Protein AF-A0A6I2TU10-F1 (afdb_monomer)

Secondary structure (DSSP, 8-state):
--HHHHHHHHHIIIIITT-HHHHHT-B-GGG-EEETTEEEEEETTTTEEEEEEEETTTTEEEEEEEETTSPPPEEEEEE-GGGHHHHHHHHHHH-GGGHHHHHHHTTPPP----

pLDDT: mean 92.51, std 9.41, range [37.12, 98.44]

Organism: NCBI:txid165179

Radius of gyration: 13.18 Å; Cα contacts (8 Å, |Δi|>4): 199; chains: 1; bounding box: 31×35×38 Å

Sequence (114 aa):
MTDSEKIAKTIWNNSLQKSRKFFGWLPNLKSIKVIKNGTTFYLGKLKAWVSIEYQKSLNNYSVSIKPEDGGNEIVYHSVSLDNIVSVIDANVIYGTNSYNYVCEICGLLPKIAV

Mean predicted aligned error: 3.73 Å

Foldseek 3Di:
DDQQVVQACCLCVVEQVVDPVNVVQVWPPVQWDRDAQWIWTAGPLQCWIWTWHQDPVLRAIKIWTGHPVRDDIDIFPRHHSHLNSQLVVCCSVVNPVCQVVSCVVSVGDDDDDD

Structure (mmCIF, N/CA/C/O backbone):
data_AF-A0A6I2TU10-F1
#
_entry.id   AF-A0A6I2TU10-F1
#
loop_
_atom_site.group_PDB
_atom_site.id
_atom_site.type_symbol
_atom_site.label_atom_id
_atom_site.label_alt_id
_atom_site.label_comp_id
_atom_site.label_asym_id
_atom_site.label_entity_id
_atom_site.label_seq_id
_atom_site.pdbx_PDB_ins_code
_atom_site.Cartn_x
_atom_site.Cartn_y
_atom_site.Cartn_z
_atom_site.occupancy
_atom_site.B_iso_or_equiv
_atom_site.auth_seq_id
_atom_site.auth_comp_id
_atom_site.auth_asym_id
_atom_site.auth_atom_id
_atom_site.pdbx_PDB_model_num
ATOM 1 N N . MET A 1 1 ? -6.105 0.818 21.632 1.00 70.62 1 MET A N 1
ATOM 2 C CA . MET A 1 1 ? -5.804 0.806 20.188 1.00 70.62 1 MET A CA 1
ATOM 3 C C . MET A 1 1 ? -6.377 2.068 19.571 1.00 70.62 1 MET A C 1
ATOM 5 O O . MET A 1 1 ? -7.589 2.262 19.646 1.00 70.62 1 MET A O 1
ATOM 9 N N . THR A 1 2 ? -5.520 2.943 19.055 1.00 90.25 2 THR A N 1
ATOM 10 C CA . THR A 1 2 ? -5.913 4.184 18.373 1.00 90.25 2 THR A CA 1
ATOM 11 C C . THR A 1 2 ? -6.657 3.872 17.071 1.00 90.25 2 THR A C 1
ATOM 13 O O . THR A 1 2 ? -6.548 2.769 16.531 1.00 90.25 2 THR A O 1
ATOM 16 N N . ASP A 1 3 ? -7.414 4.833 16.539 1.00 92.31 3 ASP A N 1
ATOM 17 C CA . ASP A 1 3 ? -8.105 4.650 15.254 1.00 92.31 3 ASP A CA 1
ATOM 18 C C . ASP A 1 3 ? -7.123 4.364 14.109 1.00 92.31 3 ASP A C 1
ATOM 20 O O . ASP A 1 3 ? -7.387 3.504 13.270 1.00 92.31 3 ASP A O 1
ATOM 24 N N . SER A 1 4 ? -5.952 5.006 14.122 1.00 94.62 4 SER A N 1
ATOM 25 C CA . SER A 1 4 ? -4.868 4.747 13.169 1.00 94.62 4 SER A CA 1
ATOM 26 C C . SER A 1 4 ? -4.365 3.304 13.240 1.00 94.62 4 SER A C 1
ATOM 28 O O . SER A 1 4 ? -4.213 2.657 12.208 1.00 94.62 4 SER A O 1
ATOM 30 N N . GLU A 1 5 ? -4.160 2.764 14.444 1.00 95.19 5 GLU A N 1
ATOM 31 C CA . GLU A 1 5 ? -3.750 1.366 14.623 1.00 95.19 5 GLU A CA 1
ATOM 32 C C . GLU A 1 5 ? -4.823 0.393 14.123 1.00 95.19 5 GLU A C 1
ATOM 34 O O . GLU A 1 5 ? -4.491 -0.603 13.478 1.00 95.19 5 GLU A O 1
ATOM 39 N N . LYS A 1 6 ? -6.109 0.673 14.384 1.00 96.56 6 LYS A N 1
ATOM 40 C CA . LYS A 1 6 ? -7.220 -0.153 13.880 1.00 96.56 6 LYS A CA 1
ATOM 41 C C . LYS A 1 6 ? -7.236 -0.178 12.353 1.00 96.56 6 LYS A C 1
ATOM 43 O O . LYS A 1 6 ? -7.333 -1.254 11.771 1.00 96.56 6 LYS A O 1
ATOM 48 N N . ILE A 1 7 ? -7.100 0.982 11.710 1.00 96.94 7 ILE A N 1
ATOM 49 C CA . ILE A 1 7 ? -7.074 1.088 10.246 1.00 96.94 7 ILE A CA 1
ATOM 50 C C . ILE A 1 7 ? -5.853 0.366 9.670 1.00 96.94 7 ILE A C 1
ATOM 52 O O . ILE A 1 7 ? -6.000 -0.434 8.748 1.00 96.94 7 ILE A O 1
ATOM 56 N N . ALA A 1 8 ? -4.665 0.581 10.242 1.00 97.38 8 ALA A N 1
ATOM 57 C CA . ALA A 1 8 ? -3.456 -0.130 9.838 1.00 97.38 8 ALA A CA 1
ATOM 58 C C . ALA A 1 8 ? -3.654 -1.649 9.931 1.00 97.38 8 ALA A C 1
ATOM 60 O O . ALA A 1 8 ? -3.365 -2.370 8.978 1.00 97.38 8 ALA A O 1
ATOM 61 N N . LYS A 1 9 ? -4.214 -2.137 11.045 1.00 96.62 9 LYS A N 1
ATOM 62 C CA . LYS A 1 9 ? -4.525 -3.558 11.229 1.00 96.62 9 LYS A CA 1
ATOM 63 C C . LYS A 1 9 ? -5.508 -4.072 10.177 1.00 96.62 9 LYS A C 1
ATOM 65 O O . LYS A 1 9 ? -5.302 -5.169 9.672 1.00 96.62 9 LYS A O 1
ATOM 70 N N . THR A 1 10 ? -6.529 -3.298 9.812 1.00 96.75 10 THR A N 1
ATOM 71 C CA . THR A 1 10 ? -7.451 -3.651 8.721 1.00 96.75 10 THR A CA 1
ATOM 72 C C . THR A 1 10 ? -6.716 -3.784 7.388 1.00 96.75 10 THR A C 1
ATOM 74 O O . THR A 1 10 ? -6.867 -4.807 6.727 1.00 96.75 10 THR A O 1
ATOM 77 N N . ILE A 1 11 ? -5.877 -2.812 7.013 1.00 97.12 11 ILE A N 1
ATOM 78 C CA . ILE A 1 11 ? -5.090 -2.862 5.767 1.00 97.12 11 ILE A CA 1
ATOM 79 C C . ILE A 1 11 ? -4.203 -4.115 5.740 1.00 97.12 11 ILE A C 1
ATOM 81 O O . ILE A 1 11 ? -4.202 -4.864 4.761 1.00 97.12 11 ILE A O 1
ATOM 85 N N . TRP A 1 12 ? -3.480 -4.381 6.830 1.00 96.75 12 TRP A N 1
ATOM 86 C CA . TRP A 1 12 ? -2.586 -5.533 6.925 1.00 96.75 12 TRP A CA 1
ATOM 87 C C . TRP A 1 12 ? -3.341 -6.862 6.878 1.00 96.75 12 TRP A C 1
ATOM 89 O O . TRP A 1 12 ? -3.051 -7.693 6.019 1.00 96.75 12 TRP A O 1
ATOM 99 N N . ASN A 1 13 ? -4.324 -7.054 7.757 1.00 95.44 13 ASN A N 1
ATOM 100 C CA . ASN A 1 13 ? -5.013 -8.334 7.911 1.00 95.44 13 ASN A CA 1
ATOM 101 C C . ASN A 1 13 ? -5.925 -8.663 6.729 1.00 95.44 13 ASN A C 1
ATOM 103 O O . ASN A 1 13 ? -6.104 -9.836 6.402 1.00 95.44 13 ASN A O 1
ATOM 107 N N . ASN A 1 14 ? -6.532 -7.650 6.110 1.00 95.31 14 ASN A N 1
ATOM 108 C CA . ASN A 1 14 ? -7.559 -7.871 5.096 1.00 95.31 14 ASN A CA 1
ATOM 109 C C . ASN A 1 14 ? -7.042 -7.686 3.670 1.00 95.31 14 ASN A C 1
ATOM 111 O O . ASN A 1 14 ? -7.690 -8.195 2.764 1.00 95.31 14 ASN A O 1
ATOM 115 N N . SER A 1 15 ? -5.890 -7.036 3.473 1.00 94.62 15 SER A N 1
ATOM 116 C CA . SER A 1 15 ? -5.304 -6.815 2.147 1.00 94.62 15 SER A CA 1
ATOM 117 C C . SER A 1 15 ? -3.887 -7.397 2.043 1.00 94.62 15 SER A C 1
ATOM 119 O O . SER A 1 15 ? -3.687 -8.448 1.430 1.00 94.62 15 SER A O 1
ATOM 121 N N . LEU A 1 16 ? -2.894 -6.783 2.697 1.00 95.50 16 LEU A N 1
ATOM 122 C CA . LEU A 1 16 ? -1.476 -7.066 2.424 1.00 95.50 16 LEU A CA 1
ATOM 123 C C . LEU A 1 16 ? -1.029 -8.479 2.838 1.00 95.50 16 LEU A C 1
ATOM 125 O O . LEU A 1 16 ? -0.419 -9.179 2.034 1.00 95.50 16 LEU A O 1
ATOM 129 N N . GLN A 1 17 ? -1.347 -8.935 4.056 1.00 91.75 17 GLN A N 1
ATOM 130 C CA . GLN A 1 17 ? -0.878 -10.236 4.569 1.00 91.75 17 GLN A CA 1
ATOM 131 C C . GLN A 1 17 ? -1.536 -11.435 3.879 1.00 91.75 17 GLN A C 1
ATOM 133 O O . GLN A 1 17 ? -0.959 -12.521 3.852 1.00 91.75 17 GLN A O 1
ATOM 138 N N . LYS A 1 18 ? -2.734 -11.256 3.308 1.00 91.62 18 LYS A N 1
ATOM 139 C CA . LYS A 1 18 ? -3.441 -12.312 2.566 1.00 91.62 18 LYS A CA 1
ATOM 140 C C . LYS A 1 18 ? -2.867 -12.534 1.167 1.00 91.62 18 LYS A C 1
ATOM 142 O O . LYS A 1 18 ? -3.126 -13.569 0.556 1.00 91.62 18 LYS A O 1
ATOM 147 N N . SER A 1 19 ? -2.090 -11.584 0.651 1.00 91.25 19 SER A N 1
ATOM 148 C CA . SER A 1 19 ? -1.544 -11.646 -0.698 1.00 91.25 19 SER A CA 1
ATOM 149 C C . SER A 1 19 ? -0.147 -12.260 -0.720 1.00 91.25 19 SER A C 1
ATOM 151 O O . SER A 1 19 ? 0.799 -11.721 -0.150 1.00 91.25 19 SER A O 1
ATOM 153 N N . ARG A 1 20 ? 0.032 -13.341 -1.491 1.00 90.44 20 ARG A N 1
ATOM 154 C CA . ARG A 1 20 ? 1.372 -13.892 -1.777 1.00 90.44 20 ARG A CA 1
ATOM 155 C C . ARG A 1 20 ? 2.263 -12.896 -2.528 1.00 90.44 20 ARG A C 1
ATOM 157 O O . ARG A 1 20 ? 3.484 -12.963 -2.403 1.00 90.44 20 ARG A O 1
ATOM 164 N N . LYS A 1 21 ? 1.662 -11.963 -3.277 1.00 94.31 21 LYS A N 1
ATOM 165 C CA . LYS A 1 21 ? 2.389 -10.935 -4.032 1.00 94.31 21 LYS A CA 1
ATOM 166 C C . LYS A 1 21 ? 3.171 -10.012 -3.102 1.00 94.31 21 LYS A C 1
ATOM 168 O O . LYS A 1 21 ? 4.312 -9.695 -3.413 1.00 94.31 21 LYS A O 1
ATOM 173 N N . PHE A 1 22 ? 2.609 -9.690 -1.930 1.00 92.38 22 PHE A N 1
ATOM 174 C CA . PHE A 1 22 ? 3.241 -8.805 -0.950 1.00 92.38 22 PHE A CA 1
ATOM 1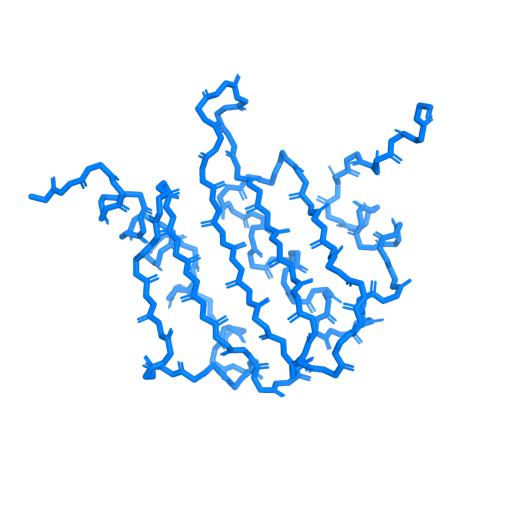75 C C . PHE A 1 22 ? 4.670 -9.235 -0.615 1.00 92.38 22 PHE A C 1
ATOM 177 O O . PHE A 1 22 ? 5.595 -8.436 -0.715 1.00 92.38 22 PHE A O 1
ATOM 184 N N . PHE A 1 23 ? 4.877 -10.517 -0.307 1.00 90.88 23 PHE A N 1
ATOM 185 C CA . PHE A 1 23 ? 6.208 -11.052 -0.015 1.00 90.88 23 PHE A CA 1
ATOM 186 C C . PHE A 1 23 ? 7.124 -11.069 -1.250 1.00 90.88 23 PHE A C 1
ATOM 188 O O . PHE A 1 23 ? 8.329 -10.853 -1.134 1.00 90.88 23 PHE A O 1
ATOM 195 N N . GLY A 1 24 ? 6.554 -11.253 -2.444 1.00 93.25 24 GLY A N 1
ATOM 196 C CA . GLY A 1 24 ? 7.268 -11.195 -3.721 1.00 93.25 24 GLY A CA 1
ATOM 197 C C . GLY A 1 24 ? 7.747 -9.796 -4.128 1.00 93.25 24 GLY A C 1
ATOM 198 O O . GLY A 1 24 ? 8.581 -9.687 -5.030 1.00 93.25 24 GLY A O 1
ATOM 199 N N . TRP A 1 25 ? 7.263 -8.734 -3.476 1.00 95.81 25 TRP A N 1
ATOM 200 C CA . TRP A 1 25 ? 7.717 -7.351 -3.683 1.00 95.81 25 TRP A CA 1
ATOM 201 C C . TRP A 1 25 ? 8.951 -6.980 -2.846 1.00 95.81 25 TRP A C 1
ATOM 203 O O . TRP A 1 25 ? 9.452 -5.859 -2.954 1.00 95.81 25 TRP A O 1
ATOM 213 N N . LEU A 1 26 ? 9.458 -7.926 -2.045 1.00 95.06 26 LEU A N 1
ATOM 214 C CA . LEU A 1 26 ? 10.588 -7.752 -1.127 1.00 95.06 26 LEU A CA 1
ATOM 215 C C . LEU A 1 26 ? 10.335 -6.630 -0.098 1.00 95.06 26 LEU A C 1
ATOM 217 O O . LEU A 1 26 ? 11.058 -5.630 -0.079 1.00 95.06 26 LEU A O 1
ATOM 221 N N . PRO A 1 27 ? 9.294 -6.757 0.748 1.00 95.38 27 PRO A N 1
ATOM 222 C CA . PRO A 1 27 ? 8.966 -5.745 1.738 1.00 95.38 27 PRO A CA 1
ATOM 223 C C . PRO A 1 27 ? 10.013 -5.727 2.851 1.00 95.38 27 PRO A C 1
ATOM 225 O O . PRO A 1 27 ? 10.363 -6.764 3.421 1.00 95.38 27 PRO A O 1
ATOM 228 N N . ASN A 1 28 ? 10.477 -4.538 3.228 1.00 96.31 28 ASN A N 1
ATOM 229 C CA . ASN A 1 28 ? 11.304 -4.391 4.417 1.00 96.31 28 ASN A CA 1
ATOM 230 C C . ASN A 1 28 ? 10.404 -4.429 5.660 1.00 96.31 28 ASN A C 1
ATOM 232 O O . ASN A 1 28 ? 9.865 -3.406 6.081 1.00 96.31 28 ASN A O 1
ATOM 236 N N . LEU A 1 29 ? 10.255 -5.601 6.278 1.00 93.62 29 LEU A N 1
ATOM 237 C CA . LEU A 1 29 ? 9.373 -5.780 7.439 1.00 93.62 29 LEU A CA 1
ATOM 238 C C . LEU A 1 29 ? 9.747 -4.885 8.634 1.00 93.62 29 LEU A C 1
ATOM 240 O O . LEU A 1 29 ? 8.872 -4.501 9.404 1.00 93.62 29 LEU A O 1
ATOM 244 N N . LYS A 1 30 ? 11.022 -4.489 8.765 1.00 96.50 30 LYS A N 1
ATOM 245 C CA . LYS A 1 30 ? 11.482 -3.565 9.819 1.00 96.50 30 LYS A CA 1
ATOM 246 C C . LYS A 1 30 ? 11.088 -2.107 9.555 1.00 96.50 30 LYS A C 1
ATOM 248 O O . LYS A 1 30 ? 11.175 -1.279 10.455 1.00 96.50 30 LYS A O 1
ATOM 253 N N . SER A 1 31 ? 10.684 -1.784 8.327 1.00 96.75 31 SER A N 1
ATOM 254 C CA . SER A 1 31 ? 10.246 -0.439 7.940 1.00 96.75 31 SER A CA 1
ATOM 255 C C . SER A 1 31 ? 8.758 -0.185 8.182 1.00 96.75 31 SER A C 1
ATOM 257 O O . SER A 1 31 ? 8.329 0.963 8.085 1.00 96.75 31 SER A O 1
ATOM 259 N N . ILE A 1 32 ? 7.982 -1.232 8.492 1.00 96.88 32 ILE A N 1
ATOM 260 C CA . ILE A 1 32 ? 6.535 -1.136 8.693 1.00 96.88 32 ILE A CA 1
ATOM 261 C C . ILE A 1 32 ? 6.246 -0.233 9.889 1.00 96.88 32 ILE A C 1
ATOM 263 O O . ILE A 1 32 ? 6.701 -0.486 11.006 1.00 96.88 32 ILE A O 1
ATOM 267 N N . LYS A 1 33 ? 5.457 0.814 9.655 1.00 97.50 33 LYS A N 1
ATOM 268 C CA . LYS A 1 33 ? 5.032 1.766 10.681 1.00 97.50 33 LYS A CA 1
ATOM 269 C C . LYS A 1 33 ? 3.545 2.066 10.549 1.00 97.50 33 LYS A C 1
ATOM 271 O O . LYS A 1 33 ? 2.986 2.092 9.448 1.00 97.50 33 LYS A O 1
ATOM 276 N N . VAL A 1 34 ? 2.904 2.305 11.689 1.00 97.88 34 VAL A N 1
ATOM 277 C CA . VAL A 1 34 ? 1.568 2.908 11.741 1.00 97.88 34 VAL A CA 1
ATOM 278 C C . VAL A 1 34 ? 1.727 4.408 11.501 1.00 97.88 34 VAL A C 1
ATOM 280 O O . VAL A 1 34 ? 2.591 5.043 12.104 1.00 97.88 34 VAL A O 1
ATOM 283 N N . ILE A 1 35 ? 0.898 4.964 10.624 1.00 97.19 35 ILE A N 1
ATOM 284 C CA . ILE A 1 35 ? 0.799 6.405 10.363 1.00 97.19 35 ILE A CA 1
ATOM 285 C C . ILE A 1 35 ? -0.637 6.864 10.610 1.00 97.19 35 ILE A C 1
ATOM 287 O O . ILE A 1 35 ? -1.518 6.059 10.921 1.00 97.19 35 ILE A O 1
ATOM 291 N N . LYS A 1 36 ? -0.892 8.169 10.493 1.00 96.25 36 LYS A N 1
ATOM 292 C CA . LYS A 1 36 ? -2.245 8.712 10.630 1.00 96.25 36 LYS A CA 1
ATOM 293 C C . LYS A 1 36 ? -3.185 8.012 9.644 1.00 96.25 36 LYS A C 1
ATOM 295 O O . LYS A 1 36 ? -2.938 8.019 8.449 1.00 96.25 36 LYS A O 1
ATOM 300 N N . ASN A 1 37 ? -4.262 7.415 10.159 1.00 95.31 37 ASN A N 1
ATOM 301 C CA . ASN A 1 37 ? -5.260 6.691 9.366 1.00 95.31 37 ASN A CA 1
ATOM 302 C C . ASN A 1 37 ? -4.683 5.578 8.466 1.00 95.31 37 ASN A C 1
ATOM 304 O O . ASN A 1 37 ? -5.272 5.293 7.427 1.00 95.31 37 ASN A O 1
ATOM 308 N N . GLY A 1 38 ? -3.551 4.951 8.802 1.00 97.12 38 GLY A N 1
ATOM 309 C CA . GLY A 1 38 ? -2.913 4.083 7.817 1.00 97.12 38 GLY A CA 1
ATOM 310 C C . GLY A 1 38 ? -1.610 3.416 8.222 1.00 97.12 38 GLY A C 1
ATOM 311 O O . GLY A 1 38 ? -1.246 3.337 9.396 1.00 97.12 38 GLY A O 1
ATOM 312 N N . THR A 1 39 ? -0.882 2.939 7.216 1.00 98.31 39 THR A N 1
ATOM 313 C CA . THR A 1 39 ? 0.437 2.319 7.378 1.00 98.31 39 THR A CA 1
ATOM 314 C C . THR A 1 39 ? 1.395 2.762 6.276 1.00 98.31 39 THR A C 1
ATOM 316 O O . THR A 1 39 ? 0.968 3.094 5.173 1.00 98.31 39 THR A O 1
ATOM 319 N N . THR A 1 40 ? 2.692 2.761 6.578 1.00 98.44 40 THR A N 1
ATOM 320 C CA . THR A 1 40 ? 3.759 2.973 5.597 1.00 98.44 40 THR A CA 1
ATOM 321 C C . THR A 1 40 ? 4.830 1.899 5.733 1.00 98.44 40 THR A C 1
ATOM 323 O O . THR A 1 40 ? 5.053 1.376 6.830 1.00 98.44 40 THR A O 1
ATOM 326 N N . PHE A 1 41 ? 5.462 1.543 4.621 1.00 98.00 41 PHE A N 1
ATOM 327 C CA . PHE A 1 41 ? 6.533 0.554 4.549 1.00 98.00 41 PHE A CA 1
ATOM 328 C C . PHE A 1 41 ? 7.331 0.716 3.253 1.00 98.00 41 PHE A C 1
ATOM 330 O O . P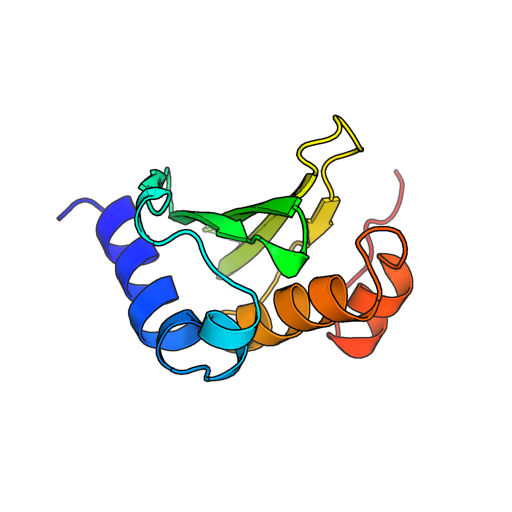HE A 1 41 ? 6.864 1.300 2.280 1.00 98.00 41 PHE A O 1
ATOM 337 N N . TYR A 1 42 ? 8.540 0.172 3.230 1.00 97.56 42 TYR A N 1
ATOM 338 C CA . TYR A 1 42 ? 9.426 0.195 2.073 1.00 97.56 42 TYR A CA 1
ATOM 339 C C . TYR A 1 42 ? 9.341 -1.112 1.276 1.00 97.56 42 TYR A C 1
ATOM 341 O O . TYR A 1 42 ? 9.359 -2.205 1.858 1.00 97.56 42 TYR A O 1
ATOM 349 N N . LEU A 1 43 ? 9.294 -1.003 -0.055 1.00 96.94 43 LEU A N 1
ATOM 350 C CA . LEU A 1 43 ? 9.312 -2.134 -0.985 1.00 96.94 43 LEU A CA 1
ATOM 351 C C . LEU A 1 43 ? 10.601 -2.155 -1.806 1.00 96.94 43 LEU A C 1
ATOM 353 O O . LEU A 1 43 ? 10.859 -1.251 -2.598 1.00 96.94 43 LEU A O 1
ATOM 357 N N . GLY A 1 44 ? 11.377 -3.233 -1.671 1.00 95.50 44 GLY A N 1
ATOM 358 C CA . GLY A 1 44 ? 12.676 -3.380 -2.327 1.00 95.50 44 GLY A CA 1
ATOM 359 C C . GLY A 1 44 ? 12.599 -3.500 -3.847 1.00 95.50 44 GLY A C 1
ATOM 360 O O . GLY A 1 44 ? 13.450 -2.941 -4.532 1.00 95.50 44 GLY A O 1
ATOM 361 N N . LYS A 1 45 ? 11.570 -4.164 -4.401 1.00 94.69 45 LYS A N 1
ATOM 362 C CA . LYS A 1 45 ? 11.405 -4.235 -5.867 1.00 94.69 45 LYS A CA 1
ATOM 363 C C . LYS A 1 45 ? 11.120 -2.878 -6.505 1.00 94.69 45 LYS A C 1
ATOM 365 O O . LYS A 1 45 ? 11.576 -2.635 -7.614 1.00 94.69 45 LYS A O 1
ATOM 370 N N . LEU A 1 46 ? 10.381 -2.018 -5.805 1.00 93.12 46 LEU A N 1
ATOM 371 C CA . LEU A 1 46 ? 10.071 -0.664 -6.263 1.00 93.12 46 LEU A CA 1
ATOM 372 C C . LEU A 1 46 ? 11.146 0.359 -5.897 1.00 93.12 46 LEU A C 1
ATOM 374 O O . LEU A 1 46 ? 11.148 1.442 -6.469 1.00 93.12 46 LEU A O 1
ATOM 378 N N . LYS A 1 47 ? 12.015 0.042 -4.927 1.00 95.00 47 LYS A N 1
ATOM 379 C CA . LYS A 1 47 ? 12.908 1.007 -4.270 1.00 95.00 47 LYS A CA 1
ATOM 380 C C . LYS A 1 47 ? 12.152 2.269 -3.838 1.00 95.00 47 LYS A C 1
ATOM 382 O O . LYS A 1 47 ? 12.541 3.395 -4.142 1.00 95.00 47 LYS A O 1
ATOM 387 N N . ALA A 1 48 ? 11.013 2.067 -3.181 1.00 96.38 48 ALA A N 1
ATOM 388 C CA . ALA A 1 48 ? 10.088 3.141 -2.847 1.00 96.38 48 ALA A CA 1
ATOM 389 C C . ALA A 1 48 ? 9.415 2.914 -1.494 1.00 96.38 48 ALA A C 1
ATOM 391 O O . ALA A 1 48 ? 9.178 1.779 -1.065 1.00 96.38 48 ALA A O 1
ATOM 392 N N . TRP A 1 49 ? 9.051 4.024 -0.858 1.00 97.50 49 TRP A N 1
ATOM 393 C CA . TRP A 1 49 ? 8.127 4.047 0.264 1.00 97.50 49 TRP A CA 1
ATOM 394 C C . TRP A 1 49 ? 6.695 3.985 -0.247 1.00 97.50 49 TRP A C 1
ATOM 396 O O . TRP A 1 49 ? 6.304 4.763 -1.114 1.00 97.50 49 TRP A O 1
ATOM 406 N N . VAL A 1 50 ? 5.914 3.072 0.316 1.00 98.00 50 VAL A N 1
ATOM 407 C CA . VAL A 1 50 ? 4.483 2.945 0.066 1.00 98.00 50 VAL A CA 1
ATOM 408 C C . VAL A 1 50 ? 3.740 3.364 1.320 1.00 98.00 50 VAL A C 1
ATOM 410 O O . VAL A 1 50 ? 3.980 2.818 2.396 1.00 98.00 50 VAL A O 1
ATOM 413 N N . SER A 1 51 ? 2.819 4.308 1.174 1.00 98.31 51 SER A N 1
ATOM 414 C CA . SER A 1 51 ? 1.920 4.757 2.234 1.00 98.31 51 SER A CA 1
ATOM 415 C C . SER A 1 51 ? 0.482 4.484 1.824 1.00 98.31 51 SER A C 1
ATOM 417 O O . SER A 1 51 ? 0.086 4.761 0.695 1.00 98.31 51 SER A O 1
ATOM 419 N N . ILE A 1 52 ? -0.301 3.919 2.737 1.00 98.31 52 ILE A N 1
ATOM 420 C CA . ILE A 1 52 ? -1.713 3.612 2.525 1.00 98.31 52 ILE A CA 1
ATOM 421 C C . ILE A 1 52 ? -2.495 4.306 3.625 1.00 98.31 52 ILE A C 1
ATOM 423 O O . ILE A 1 52 ? -2.330 3.971 4.800 1.00 98.31 52 ILE A O 1
ATOM 427 N N . GLU A 1 53 ? -3.356 5.242 3.245 1.00 98.00 53 GLU A N 1
ATOM 428 C CA . GLU A 1 53 ? -4.087 6.101 4.176 1.00 98.00 53 GLU A CA 1
ATOM 429 C C . GLU A 1 53 ? -5.582 6.073 3.887 1.00 98.00 53 GLU A C 1
ATOM 431 O O . GLU A 1 53 ? -6.023 6.308 2.765 1.00 98.00 53 GLU A O 1
ATOM 436 N N . TYR A 1 54 ? -6.383 5.826 4.915 1.00 97.62 54 TYR A N 1
ATOM 437 C CA . TYR A 1 54 ? -7.832 5.851 4.820 1.00 97.62 54 TYR A CA 1
ATOM 438 C C . TYR A 1 54 ? -8.373 7.287 4.788 1.00 97.62 54 TYR A C 1
ATOM 440 O O . TYR A 1 54 ? -8.098 8.108 5.669 1.00 97.62 54 TYR A O 1
ATOM 448 N N . GLN A 1 55 ? -9.193 7.565 3.780 1.00 94.75 55 GLN A N 1
ATOM 449 C CA . GLN A 1 55 ? -9.849 8.838 3.514 1.00 94.75 55 GLN A CA 1
ATOM 450 C C . GLN A 1 55 ? -11.311 8.759 3.965 1.00 94.75 55 GLN A C 1
ATOM 452 O O . GLN A 1 55 ? -12.178 8.270 3.240 1.00 94.75 55 GLN A O 1
ATOM 457 N N . LYS A 1 56 ? -11.597 9.262 5.175 1.00 90.19 56 LYS A N 1
ATOM 458 C CA . LYS A 1 56 ? -12.936 9.186 5.795 1.00 90.19 56 LYS A CA 1
ATOM 459 C C . LYS A 1 56 ? -14.050 9.778 4.919 1.00 90.19 56 LYS A C 1
ATOM 461 O O . LYS A 1 56 ? -15.138 9.222 4.894 1.00 90.19 56 LYS A O 1
ATOM 466 N N . SER A 1 57 ? -13.781 10.872 4.205 1.00 90.44 57 SER A N 1
ATOM 467 C CA . SER A 1 57 ? -14.756 11.552 3.335 1.00 90.44 57 SER A CA 1
ATOM 468 C C . SER A 1 57 ? -15.168 10.732 2.112 1.00 90.44 57 SER A C 1
ATOM 470 O O . SER A 1 57 ? -16.278 10.899 1.620 1.00 90.44 57 SER A O 1
ATOM 472 N N . LEU A 1 58 ? -14.288 9.851 1.629 1.00 89.12 58 LEU A N 1
ATOM 473 C CA . LEU A 1 58 ? -14.505 9.029 0.435 1.00 89.12 58 LEU A CA 1
ATOM 474 C C . LEU A 1 58 ? -14.798 7.563 0.770 1.00 89.12 58 LEU A C 1
ATOM 476 O O . LEU A 1 58 ? -15.026 6.773 -0.143 1.00 89.12 58 LEU A O 1
ATOM 480 N N . ASN A 1 59 ? -14.740 7.194 2.057 1.00 93.44 59 ASN A N 1
ATOM 481 C CA . ASN A 1 59 ? -14.829 5.812 2.535 1.00 93.44 59 ASN A CA 1
ATOM 482 C C . ASN A 1 59 ? -13.902 4.849 1.756 1.00 93.44 59 ASN A C 1
ATOM 484 O O . ASN A 1 59 ? -14.260 3.711 1.469 1.00 93.44 59 ASN A O 1
ATOM 488 N N . ASN A 1 60 ? -12.714 5.327 1.378 1.00 95.75 60 ASN A N 1
ATOM 489 C CA . ASN A 1 60 ? -11.738 4.620 0.544 1.00 95.75 60 ASN A CA 1
ATOM 490 C C . ASN A 1 60 ? -10.308 4.945 0.994 1.00 95.75 60 ASN A C 1
ATOM 492 O O . ASN A 1 60 ? -10.105 5.722 1.926 1.00 95.75 60 ASN A O 1
ATOM 496 N N . TYR A 1 61 ? -9.308 4.355 0.343 1.00 97.56 61 TYR A N 1
ATOM 497 C CA . TYR A 1 61 ? -7.894 4.559 0.641 1.00 97.56 61 TYR A CA 1
ATOM 498 C C . TYR A 1 61 ? -7.211 5.411 -0.432 1.00 97.56 61 TYR A C 1
ATOM 500 O O . TYR A 1 61 ? -7.575 5.389 -1.608 1.00 97.56 61 TYR A O 1
ATOM 508 N N . SER A 1 62 ? -6.189 6.144 -0.013 1.00 97.19 62 SER A N 1
ATOM 509 C CA . SER A 1 62 ? -5.151 6.660 -0.897 1.00 97.19 62 SER A CA 1
ATOM 510 C C . SER A 1 62 ? -3.936 5.744 -0.799 1.00 97.19 62 SER A C 1
ATOM 512 O O . SER A 1 62 ? -3.561 5.341 0.304 1.00 97.19 62 SER A O 1
ATOM 514 N N . VAL A 1 63 ? -3.323 5.430 -1.938 1.00 97.94 63 VAL A N 1
ATOM 515 C CA . VAL A 1 63 ? -2.045 4.716 -2.013 1.00 97.94 63 VAL A CA 1
ATOM 516 C C . VAL A 1 63 ? -1.018 5.663 -2.612 1.00 97.94 63 VAL A C 1
ATOM 518 O O . VAL A 1 63 ? -1.127 6.034 -3.780 1.00 97.94 63 VAL A O 1
ATOM 521 N N . SER A 1 64 ? -0.031 6.047 -1.812 1.00 97.38 64 SER A N 1
ATOM 522 C CA . SER A 1 64 ? 1.076 6.899 -2.232 1.00 97.38 64 SER A CA 1
ATOM 523 C C . SER A 1 64 ? 2.347 6.076 -2.392 1.00 97.38 64 SER A C 1
ATOM 525 O O . SER A 1 64 ? 2.659 5.243 -1.540 1.00 97.38 64 SER A O 1
ATOM 527 N N . ILE A 1 65 ? 3.085 6.311 -3.473 1.00 97.06 65 ILE A N 1
ATOM 528 C CA . ILE A 1 65 ? 4.362 5.665 -3.769 1.00 97.06 65 ILE A CA 1
ATOM 529 C C . ILE A 1 65 ? 5.400 6.760 -3.977 1.00 97.06 65 ILE A C 1
ATOM 531 O O . ILE A 1 65 ? 5.316 7.534 -4.930 1.00 97.06 65 ILE A O 1
ATOM 535 N N . LYS A 1 66 ? 6.383 6.806 -3.081 1.00 95.75 66 LYS A N 1
ATOM 536 C CA . LYS A 1 66 ? 7.479 7.770 -3.096 1.00 95.75 66 LYS A CA 1
ATOM 537 C C . LYS A 1 66 ? 8.804 7.053 -3.377 1.00 95.75 66 LYS A C 1
ATOM 539 O O . LYS A 1 66 ? 9.298 6.353 -2.484 1.00 95.75 66 LYS A O 1
ATOM 544 N N . PRO A 1 67 ? 9.369 7.198 -4.586 1.00 93.69 67 PRO A N 1
ATOM 545 C CA . PRO A 1 67 ? 10.677 6.645 -4.928 1.00 93.69 67 PRO A CA 1
ATOM 546 C C . PRO A 1 67 ? 11.787 7.133 -3.986 1.00 93.69 67 PRO A C 1
ATOM 548 O O . PRO A 1 67 ? 11.760 8.266 -3.502 1.00 93.69 67 PRO A O 1
ATOM 551 N N . GLU A 1 68 ? 12.763 6.272 -3.703 1.00 91.50 68 GLU A N 1
ATOM 552 C CA . GLU A 1 68 ? 13.920 6.609 -2.862 1.00 91.50 68 GLU A CA 1
ATOM 553 C C . GLU A 1 68 ? 14.911 7.551 -3.559 1.00 91.50 68 GLU A C 1
ATOM 555 O O . GLU A 1 68 ? 15.558 8.361 -2.902 1.00 91.50 68 GLU A O 1
ATOM 560 N N . ASP A 1 69 ? 14.992 7.486 -4.887 1.00 87.62 69 ASP A N 1
ATOM 561 C CA . ASP A 1 69 ? 15.898 8.280 -5.727 1.00 87.62 69 ASP A CA 1
ATOM 562 C C . ASP A 1 69 ? 15.493 9.760 -5.870 1.00 87.62 69 ASP A C 1
ATOM 564 O O . ASP A 1 69 ? 16.111 10.506 -6.628 1.00 87.62 69 ASP A O 1
ATOM 568 N N . GLY A 1 70 ? 14.473 10.203 -5.130 1.00 77.62 70 GLY A N 1
ATOM 569 C CA . GLY A 1 70 ? 13.972 11.574 -5.180 1.00 77.62 70 GLY A CA 1
ATOM 570 C C . GLY A 1 70 ? 13.007 11.842 -6.334 1.00 77.62 70 GLY A C 1
ATOM 571 O O . GLY A 1 70 ? 12.656 13.000 -6.557 1.00 77.62 70 GLY A O 1
ATOM 572 N N . GLY A 1 71 ? 12.555 10.803 -7.046 1.00 81.62 71 GLY A N 1
ATOM 573 C CA . GLY A 1 71 ? 11.476 10.916 -8.022 1.00 81.62 71 GLY A CA 1
ATOM 574 C C . GLY A 1 71 ? 10.167 11.457 -7.427 1.00 81.62 71 GLY A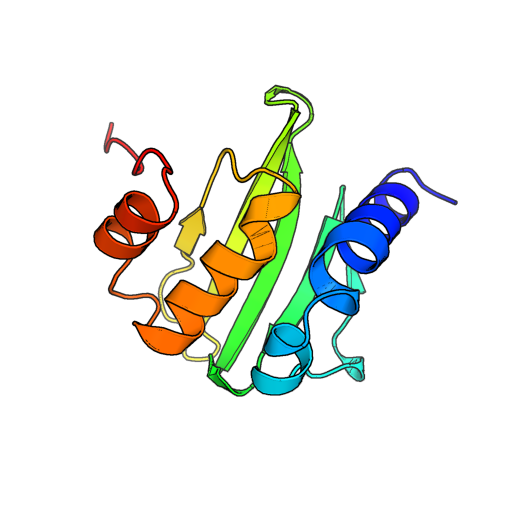 C 1
ATOM 575 O O . GLY A 1 71 ? 9.951 11.473 -6.211 1.00 81.62 71 GLY A O 1
ATOM 576 N N . ASN A 1 72 ? 9.265 11.892 -8.309 1.00 86.50 72 ASN A N 1
ATOM 577 C CA . ASN A 1 72 ? 7.970 12.435 -7.903 1.00 86.50 72 ASN A CA 1
ATOM 578 C C . ASN A 1 72 ? 7.127 11.382 -7.175 1.00 86.50 72 ASN A C 1
ATOM 580 O O . ASN A 1 72 ? 7.005 10.239 -7.621 1.00 86.50 72 ASN A O 1
ATOM 584 N N . GLU A 1 73 ? 6.505 11.793 -6.070 1.00 92.56 73 GLU A N 1
ATOM 585 C CA . GLU A 1 73 ? 5.514 10.973 -5.383 1.00 92.56 73 GLU A CA 1
ATOM 586 C C . GLU A 1 73 ? 4.259 10.834 -6.245 1.00 92.56 73 GLU A C 1
ATOM 588 O O . GLU A 1 73 ? 3.702 11.814 -6.747 1.00 92.56 73 GLU A O 1
ATOM 593 N N . ILE A 1 74 ? 3.793 9.598 -6.381 1.00 93.88 74 ILE A N 1
ATOM 594 C CA . ILE A 1 74 ? 2.563 9.272 -7.092 1.00 93.88 74 ILE A CA 1
ATOM 595 C C . ILE A 1 74 ? 1.504 8.901 -6.079 1.00 93.88 74 ILE A C 1
ATOM 597 O O . ILE A 1 74 ? 1.764 8.122 -5.168 1.00 93.88 74 ILE A O 1
ATOM 601 N N . VAL A 1 75 ? 0.299 9.434 -6.264 1.00 95.56 75 VAL A N 1
ATOM 602 C CA . VAL A 1 75 ? -0.824 9.183 -5.365 1.00 95.56 75 VAL A CA 1
ATOM 603 C C . VAL A 1 75 ? -2.025 8.698 -6.162 1.00 95.56 75 VAL A C 1
ATOM 605 O O . VAL A 1 75 ? -2.541 9.405 -7.031 1.00 95.56 75 VAL A O 1
ATOM 608 N N . TYR A 1 76 ? -2.478 7.495 -5.830 1.00 95.56 76 TYR A N 1
ATOM 609 C CA . TYR A 1 76 ? -3.726 6.908 -6.297 1.00 95.56 76 TYR A CA 1
ATOM 610 C C . TYR A 1 76 ? -4.805 7.179 -5.251 1.00 95.56 76 TYR A C 1
ATOM 612 O O . TYR A 1 76 ? -4.631 6.842 -4.080 1.00 95.56 76 TYR A O 1
ATOM 620 N N . HIS A 1 77 ? -5.910 7.796 -5.659 1.00 94.38 77 HIS A N 1
ATOM 621 C CA . HIS A 1 77 ? -7.038 8.108 -4.781 1.00 94.38 77 HIS A CA 1
ATOM 622 C C . HIS A 1 77 ? -8.192 7.128 -4.998 1.00 94.38 77 HIS A C 1
ATOM 624 O O . HIS A 1 77 ? -8.252 6.446 -6.018 1.00 94.38 77 HIS A O 1
ATOM 630 N N . SER A 1 78 ? -9.124 7.091 -4.042 1.00 94.25 78 SER A N 1
ATOM 631 C CA . SER A 1 78 ? -10.347 6.279 -4.119 1.00 94.25 78 SER A CA 1
ATOM 632 C C . SER A 1 78 ? -10.087 4.785 -4.357 1.00 94.25 78 SER A C 1
ATOM 634 O O . SER A 1 78 ? -10.864 4.104 -5.021 1.00 94.25 78 SER A O 1
ATOM 636 N N . VAL A 1 79 ? -8.993 4.263 -3.802 1.00 96.75 79 VAL A N 1
ATOM 637 C CA . VAL A 1 79 ? -8.620 2.851 -3.900 1.00 96.75 79 VAL A CA 1
ATOM 638 C C . VAL A 1 79 ? -9.407 2.062 -2.855 1.00 96.75 79 VAL A C 1
ATOM 640 O O . VAL A 1 79 ? -9.322 2.355 -1.662 1.00 96.75 79 VAL A O 1
ATOM 643 N N . SER A 1 80 ? -10.170 1.055 -3.276 1.00 96.19 80 SER A N 1
ATOM 644 C CA . SER A 1 80 ? -10.860 0.159 -2.342 1.00 96.19 80 SER A CA 1
ATOM 645 C C . SER A 1 80 ? -9.869 -0.768 -1.628 1.00 96.19 80 SER A C 1
ATOM 647 O O . SER A 1 80 ? -8.779 -1.044 -2.131 1.00 96.19 80 SER A O 1
ATOM 649 N N . LEU A 1 81 ? -10.248 -1.287 -0.455 1.00 96.25 81 LEU A N 1
ATOM 650 C CA . LEU A 1 81 ? -9.402 -2.190 0.344 1.00 96.25 81 LEU A CA 1
ATOM 651 C C . LEU A 1 81 ? -8.904 -3.405 -0.463 1.00 96.25 81 LEU A C 1
ATOM 653 O O . LEU A 1 81 ? -7.734 -3.786 -0.359 1.00 96.25 81 LEU A O 1
ATOM 657 N N . ASP A 1 82 ? -9.788 -3.972 -1.284 1.00 94.81 82 ASP A N 1
ATOM 658 C CA . ASP A 1 82 ? -9.518 -5.146 -2.118 1.00 94.81 82 ASP A CA 1
ATOM 659 C C . ASP A 1 82 ? -8.583 -4.831 -3.296 1.00 94.81 82 ASP A C 1
ATOM 661 O O . ASP A 1 82 ? -7.897 -5.718 -3.800 1.00 94.81 82 ASP A O 1
ATOM 665 N N . ASN A 1 83 ? -8.503 -3.563 -3.709 1.00 95.88 83 ASN A N 1
ATOM 666 C CA . ASN A 1 83 ? -7.714 -3.141 -4.864 1.0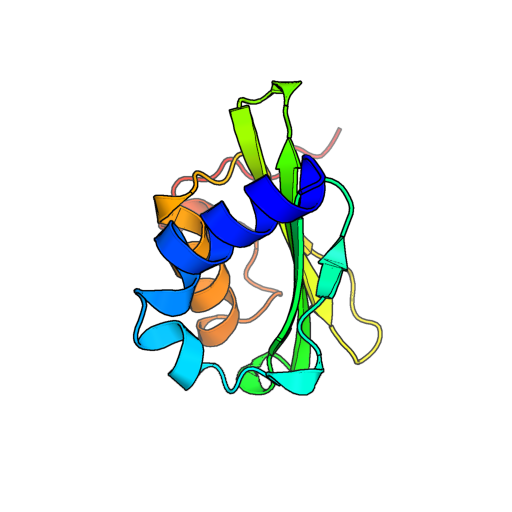0 95.88 83 ASN A CA 1
ATOM 667 C C . ASN A 1 83 ? -6.309 -2.629 -4.500 1.00 95.88 83 ASN A C 1
ATOM 669 O O . ASN A 1 83 ? -5.467 -2.469 -5.381 1.00 95.88 83 ASN A O 1
ATOM 673 N N . ILE A 1 84 ? -6.013 -2.417 -3.210 1.00 97.50 84 ILE A N 1
ATOM 674 C CA . ILE A 1 84 ? -4.692 -1.963 -2.727 1.00 97.50 84 ILE A CA 1
ATOM 675 C C . ILE A 1 84 ? -3.564 -2.833 -3.289 1.00 97.50 84 ILE A C 1
ATOM 677 O O . ILE A 1 84 ? -2.567 -2.320 -3.798 1.00 97.50 84 ILE A O 1
ATOM 681 N N . VAL A 1 85 ? -3.719 -4.157 -3.204 1.00 97.25 85 VAL A N 1
ATOM 682 C CA . VAL A 1 85 ? -2.701 -5.103 -3.674 1.00 97.25 85 VAL A CA 1
ATOM 683 C C . VAL A 1 85 ? -2.498 -4.982 -5.180 1.00 97.25 85 VAL A C 1
ATOM 685 O O . VAL A 1 85 ? -1.354 -4.997 -5.622 1.00 97.25 85 VAL A O 1
ATOM 688 N N . SER A 1 86 ? -3.572 -4.842 -5.957 1.00 96.81 86 SER A N 1
ATOM 689 C CA . SER A 1 86 ? -3.509 -4.715 -7.417 1.00 96.81 86 SER A CA 1
ATOM 690 C C . SER A 1 86 ? -2.790 -3.440 -7.849 1.00 96.81 86 SER A C 1
ATOM 692 O O . SER A 1 86 ? -1.919 -3.505 -8.711 1.00 96.81 86 SER A O 1
ATOM 694 N N . VAL A 1 87 ? -3.080 -2.306 -7.203 1.00 97.38 87 VAL A N 1
ATOM 695 C CA . VAL A 1 87 ? -2.421 -1.022 -7.492 1.00 97.38 87 VAL A CA 1
ATOM 696 C C . VAL A 1 87 ? -0.923 -1.104 -7.214 1.00 97.38 87 VAL A C 1
ATOM 698 O O . VAL A 1 87 ? -0.112 -0.702 -8.050 1.00 97.38 87 VAL A O 1
ATOM 701 N N . ILE A 1 88 ? -0.530 -1.649 -6.060 1.00 97.38 88 ILE A N 1
ATOM 702 C CA . ILE A 1 88 ? 0.890 -1.795 -5.715 1.00 97.38 88 ILE A CA 1
ATOM 703 C C . ILE A 1 88 ? 1.579 -2.762 -6.685 1.00 97.38 88 ILE A C 1
ATOM 705 O O . ILE A 1 88 ? 2.648 -2.440 -7.200 1.00 97.38 88 ILE A O 1
ATOM 709 N N . ASP A 1 89 ? 0.964 -3.909 -6.983 1.00 97.44 89 ASP A N 1
ATOM 710 C CA . ASP A 1 89 ? 1.516 -4.906 -7.909 1.00 97.44 89 ASP A CA 1
ATOM 711 C C . ASP A 1 89 ? 1.722 -4.336 -9.313 1.00 97.44 89 ASP A C 1
ATOM 713 O O . ASP A 1 89 ? 2.770 -4.534 -9.919 1.00 97.44 89 ASP A O 1
ATOM 717 N N . ALA A 1 90 ? 0.751 -3.570 -9.810 1.00 96.69 90 ALA A N 1
ATOM 718 C CA . ALA A 1 90 ? 0.847 -2.910 -11.100 1.00 96.69 90 ALA A CA 1
ATOM 719 C C . ALA A 1 90 ? 2.033 -1.936 -11.143 1.00 96.69 90 ALA A C 1
ATOM 721 O O . ALA A 1 90 ? 2.782 -1.934 -12.115 1.00 96.69 90 ALA A O 1
ATOM 722 N N . ASN A 1 91 ? 2.277 -1.171 -10.074 1.00 96.00 91 ASN A N 1
ATOM 723 C CA . ASN A 1 91 ? 3.466 -0.319 -10.002 1.00 96.00 91 ASN A CA 1
ATOM 724 C C . ASN A 1 91 ? 4.757 -1.149 -9.931 1.00 96.00 91 ASN A C 1
ATOM 726 O O . ASN A 1 91 ? 5.749 -0.766 -10.545 1.00 96.00 91 ASN A O 1
ATOM 730 N N . VAL A 1 92 ? 4.765 -2.289 -9.230 1.00 95.12 92 VAL A N 1
ATOM 731 C CA . VAL A 1 92 ? 5.925 -3.200 -9.195 1.00 95.12 92 VAL A CA 1
ATOM 732 C C . VAL A 1 92 ? 6.248 -3.755 -10.590 1.00 95.12 92 VAL A C 1
ATOM 734 O O . VAL A 1 92 ? 7.422 -3.939 -10.905 1.00 95.12 92 VAL A O 1
ATOM 737 N N . ILE A 1 93 ? 5.234 -4.031 -11.416 1.00 95.19 93 ILE A N 1
ATOM 738 C CA . ILE A 1 93 ? 5.388 -4.628 -12.753 1.00 95.19 93 ILE A CA 1
ATOM 739 C C . ILE A 1 93 ? 5.717 -3.572 -13.816 1.00 95.19 93 ILE A C 1
ATOM 741 O O . ILE A 1 93 ? 6.632 -3.768 -14.612 1.00 95.19 93 ILE A O 1
ATOM 745 N N . TYR A 1 94 ? 4.968 -2.469 -13.845 1.00 93.44 94 TYR A N 1
ATOM 746 C CA . TYR A 1 94 ? 5.012 -1.474 -14.924 1.00 93.44 94 TYR A CA 1
ATOM 747 C C . TYR A 1 94 ? 5.797 -0.209 -14.562 1.00 93.44 94 TYR A C 1
ATOM 749 O O . TYR A 1 94 ? 5.986 0.666 -15.408 1.00 93.44 94 TYR A O 1
ATOM 757 N N . GLY A 1 95 ? 6.244 -0.096 -13.312 1.00 89.44 95 GLY A N 1
ATOM 758 C CA . GLY A 1 95 ? 6.893 1.097 -12.789 1.00 89.44 95 GLY A CA 1
ATOM 759 C C . GLY A 1 95 ? 5.917 2.240 -12.506 1.00 89.44 95 GLY A C 1
ATOM 760 O O . GLY A 1 95 ? 4.785 2.287 -12.988 1.00 89.44 95 GLY A O 1
ATOM 761 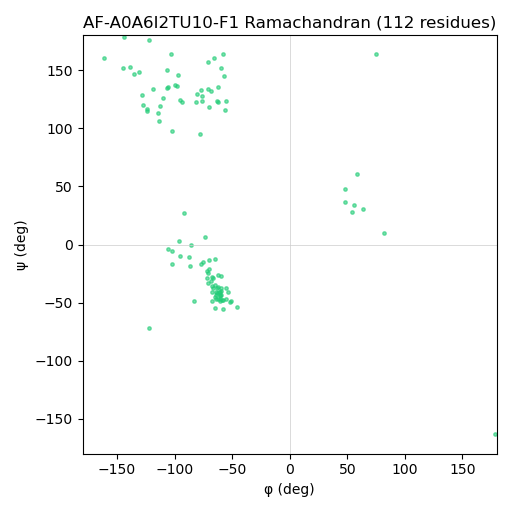N N . THR A 1 96 ? 6.393 3.206 -11.726 1.00 85.94 96 THR A N 1
ATOM 762 C CA . THR A 1 96 ? 5.641 4.397 -11.310 1.00 85.94 96 THR A CA 1
ATOM 763 C C . THR A 1 96 ? 5.313 5.331 -12.482 1.00 85.94 96 THR A C 1
ATOM 765 O O . THR A 1 96 ? 4.260 5.959 -12.496 1.00 85.94 96 THR A O 1
ATOM 768 N N . ASN A 1 97 ? 6.137 5.358 -13.534 1.00 87.62 97 ASN A N 1
ATOM 769 C CA . ASN A 1 97 ? 5.899 6.185 -14.728 1.00 87.62 97 ASN A CA 1
ATOM 770 C C . ASN A 1 97 ? 4.641 5.787 -15.527 1.00 87.62 97 ASN A C 1
ATOM 772 O O . ASN A 1 97 ? 4.185 6.550 -16.375 1.00 87.62 97 ASN A O 1
ATOM 776 N N . SER A 1 98 ? 4.053 4.624 -15.242 1.00 90.00 98 SER A N 1
ATOM 777 C CA . SER A 1 98 ? 2.883 4.083 -15.941 1.00 90.00 98 SER A CA 1
ATOM 778 C C . SER A 1 98 ? 1.549 4.473 -15.283 1.00 90.00 98 SER A C 1
ATOM 780 O O . SER A 1 98 ? 0.571 3.743 -15.416 1.00 90.00 98 SER A O 1
ATOM 782 N N . TYR A 1 99 ? 1.480 5.608 -14.573 1.00 91.50 99 TYR A N 1
ATOM 783 C CA . TYR A 1 99 ? 0.325 6.021 -13.755 1.00 91.50 99 TYR A CA 1
ATOM 784 C C . TYR A 1 99 ? -1.037 5.863 -14.449 1.00 91.50 99 TYR A C 1
ATOM 786 O O . TYR A 1 99 ? -1.918 5.196 -13.914 1.00 91.50 99 TYR A O 1
ATOM 794 N N . ASN A 1 100 ? -1.209 6.436 -15.647 1.00 92.00 100 ASN A N 1
ATOM 795 C CA . ASN A 1 100 ? -2.489 6.382 -16.366 1.00 92.00 100 ASN A CA 1
ATOM 796 C C . ASN A 1 100 ? -2.895 4.943 -16.703 1.00 92.00 100 ASN A C 1
ATOM 798 O O . ASN A 1 100 ? -4.054 4.577 -16.533 1.00 92.00 100 ASN A O 1
ATOM 802 N N . TYR A 1 101 ? -1.927 4.124 -17.112 1.00 93.38 101 TYR A N 1
ATOM 803 C CA . TYR A 1 101 ? -2.152 2.715 -17.403 1.00 93.38 101 TYR A CA 1
ATOM 804 C C . TYR A 1 101 ? -2.502 1.923 -16.136 1.00 93.38 101 TYR A C 1
ATOM 806 O O . TYR A 1 101 ? -3.427 1.117 -16.148 1.00 93.38 101 TYR A O 1
ATOM 814 N N . VAL A 1 102 ? -1.828 2.196 -15.011 1.00 94.31 102 VAL A N 1
ATOM 815 C CA . VAL A 1 102 ? -2.172 1.595 -13.713 1.00 94.31 102 VAL A CA 1
ATOM 816 C C . VAL A 1 102 ? -3.595 1.973 -13.300 1.00 94.31 102 VAL A C 1
ATOM 818 O O . VAL A 1 102 ? -4.343 1.105 -12.852 1.00 94.31 102 VAL A O 1
ATOM 821 N N . CYS A 1 103 ? -3.984 3.240 -13.468 1.00 93.69 103 CYS A N 1
ATOM 822 C CA . CYS A 1 103 ? -5.344 3.692 -13.195 1.00 93.69 103 CYS A CA 1
ATOM 823 C C . CYS A 1 103 ? -6.368 2.927 -14.039 1.00 93.69 103 CYS A C 1
ATOM 825 O O . CYS A 1 103 ? -7.325 2.401 -13.482 1.00 93.69 103 CYS A O 1
ATOM 827 N N . GLU A 1 104 ? -6.134 2.795 -15.344 1.00 93.19 104 GLU A N 1
ATOM 828 C CA . GLU A 1 104 ? -7.018 2.074 -16.262 1.00 93.19 104 GLU A CA 1
ATOM 829 C C . GLU A 1 104 ? -7.230 0.614 -15.836 1.00 93.19 104 GLU A C 1
ATOM 831 O O . GLU A 1 104 ? -8.362 0.199 -15.581 1.00 93.19 104 GLU A O 1
ATOM 836 N N . ILE A 1 105 ? -6.150 -0.157 -15.669 1.00 94.50 105 ILE A N 1
ATOM 837 C CA . ILE A 1 105 ? -6.256 -1.593 -15.354 1.00 94.50 105 ILE A CA 1
ATOM 838 C C . ILE A 1 105 ? -6.773 -1.862 -13.936 1.00 94.50 105 ILE A C 1
ATOM 840 O O . ILE A 1 105 ? -7.264 -2.954 -13.654 1.00 94.50 105 ILE A O 1
ATOM 844 N N . CYS A 1 106 ? -6.654 -0.883 -13.036 1.00 93.31 106 CYS A N 1
ATOM 845 C CA . CYS A 1 106 ? -7.172 -0.966 -11.673 1.00 93.31 106 CYS A CA 1
ATOM 846 C C . CYS A 1 106 ? -8.558 -0.315 -11.526 1.00 93.31 106 CYS A C 1
ATOM 848 O O . CYS A 1 106 ? -9.069 -0.270 -10.407 1.00 93.31 106 CYS A O 1
ATOM 850 N N . GLY A 1 107 ? -9.168 0.194 -12.604 1.00 92.25 107 GLY A N 1
ATOM 851 C CA . GLY A 1 107 ? -10.480 0.851 -12.561 1.00 92.25 107 GLY A CA 1
ATOM 852 C C . GLY A 1 107 ? -10.509 2.130 -11.716 1.00 92.25 107 GLY A C 1
ATOM 853 O O . GLY A 1 107 ? -11.524 2.436 -1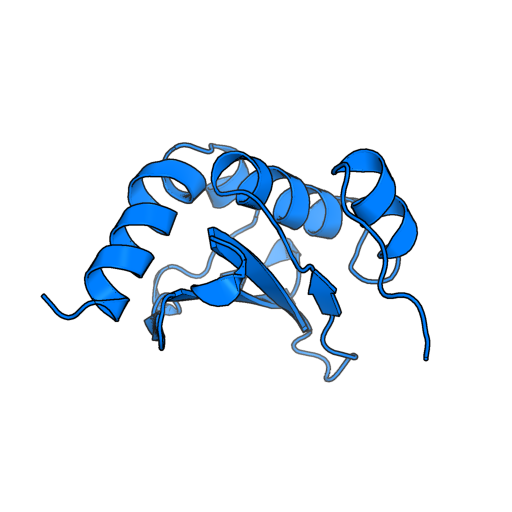1.091 1.00 92.25 107 GLY A O 1
ATOM 854 N N . LEU A 1 108 ? -9.391 2.854 -11.646 1.00 91.94 108 LEU A N 1
ATOM 855 C CA . LEU A 1 108 ? -9.260 4.116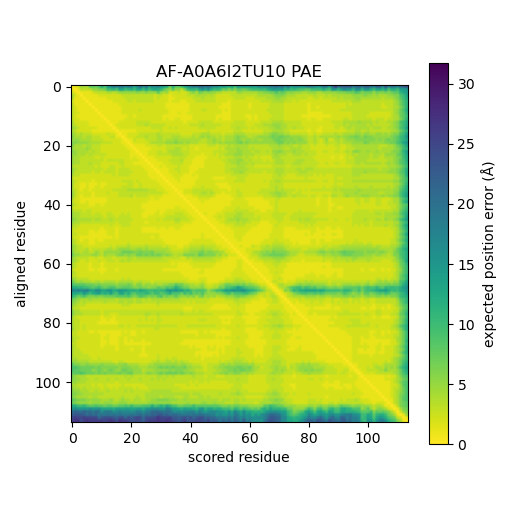 -10.924 1.00 91.94 108 LEU A CA 1
ATOM 856 C C . LEU A 1 108 ? -9.435 5.299 -11.875 1.00 91.94 108 LEU A C 1
ATOM 858 O O . LEU A 1 108 ? -8.989 5.270 -13.020 1.00 91.94 108 LEU A O 1
ATOM 862 N N . LEU A 1 109 ? -10.022 6.380 -11.367 1.00 85.31 109 LEU A N 1
ATOM 863 C CA . LEU A 1 109 ? -10.064 7.644 -12.094 1.00 85.31 109 LEU A CA 1
ATOM 864 C C . LEU A 1 109 ? -8.686 8.325 -12.010 1.00 85.31 109 LEU A C 1
ATOM 866 O O . LEU A 1 109 ? -8.209 8.571 -10.895 1.00 85.31 109 LEU A O 1
ATOM 870 N N . PRO A 1 110 ? -8.040 8.651 -13.146 1.00 76.75 110 PRO A N 1
ATOM 871 C CA . PRO A 1 110 ? -6.820 9.449 -13.145 1.00 76.75 110 PRO A CA 1
ATOM 872 C C . PRO A 1 110 ? -7.071 10.820 -12.513 1.00 76.75 110 PRO A C 1
ATOM 874 O O . PRO A 1 110 ? -8.178 11.359 -12.595 1.00 76.75 110 PRO A O 1
ATOM 877 N N . LYS A 1 111 ? -6.036 11.430 -11.923 1.00 70.06 111 LYS A N 1
ATOM 878 C CA . LYS A 1 111 ? -6.100 12.850 -11.559 1.00 70.06 111 LYS A CA 1
ATOM 879 C C . LYS A 1 111 ? -6.426 13.675 -12.807 1.00 70.06 111 LYS A C 1
ATOM 881 O O . LYS A 1 111 ? -5.626 13.742 -13.736 1.00 70.06 111 LYS A O 1
ATOM 886 N N . ILE A 1 112 ? -7.588 14.321 -12.803 1.00 52.34 112 ILE A N 1
ATOM 88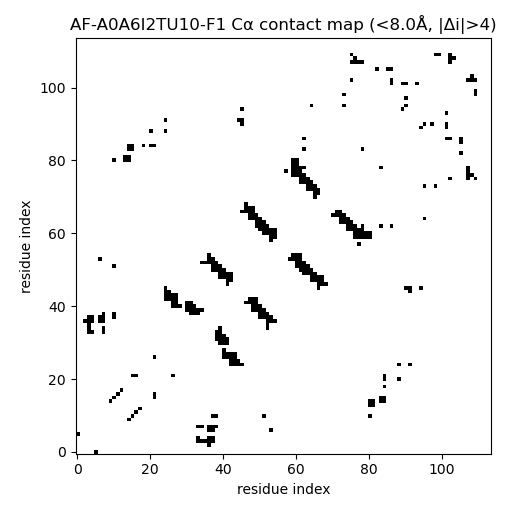7 C CA . ILE A 1 112 ? -7.900 15.395 -13.743 1.00 52.34 112 ILE A CA 1
ATOM 888 C C . ILE A 1 112 ? -7.021 16.576 -13.322 1.00 52.34 112 ILE A C 1
ATOM 890 O O . ILE A 1 112 ? -7.106 17.023 -12.176 1.00 52.34 112 ILE A O 1
ATOM 894 N N . ALA A 1 113 ? -6.129 17.027 -14.204 1.00 43.16 113 ALA A N 1
ATOM 895 C CA . ALA A 1 113 ? -5.430 18.290 -13.999 1.00 43.16 113 ALA A CA 1
ATOM 896 C C . ALA A 1 113 ? -6.482 19.410 -13.975 1.00 43.16 113 ALA A C 1
ATOM 898 O O . ALA A 1 113 ? -7.270 19.520 -14.915 1.00 43.16 113 ALA A O 1
ATOM 899 N N . VAL A 1 114 ? -6.527 20.170 -12.878 1.00 37.12 114 VAL A N 1
ATOM 900 C CA . VAL A 1 114 ? -7.287 2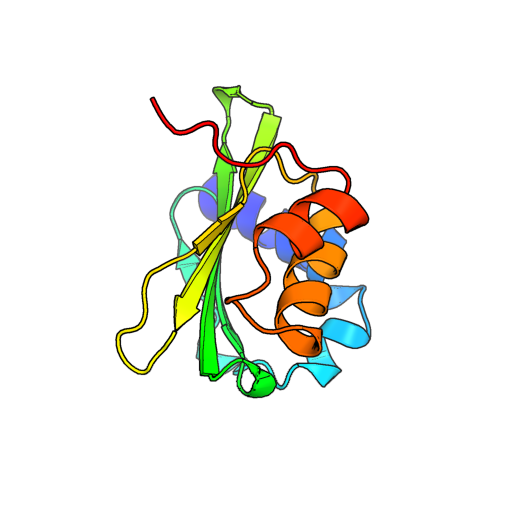1.425 -12.775 1.00 37.12 114 VAL A CA 1
ATOM 901 C C . VAL A 1 114 ? -6.389 22.559 -13.233 1.00 37.12 114 VAL A C 1
ATOM 903 O O . VAL A 1 114 ? -5.213 22.556 -12.801 1.00 37.12 114 VAL A O 1
#

Nearest PDB structures (foldseek):
  5kz5-assembly1_B  TM=3.986E-01  e=2.249E+00  Homo sapiens
  7znp-assembly1_A  TM=3.735E-01  e=5.709E+00  Alteromonas mediterranea
  3tdg-assembly1_A-2  TM=3.325E-01  e=7.318E+00  Helicobacter pylori

Solvent-accessible surface area (backbone atoms only — not comparable to full-atom values): 6333 Å² total; per-residue (Å²): 133,54,72,24,52,52,42,24,48,48,49,38,69,73,32,48,72,72,37,75,61,48,66,75,36,45,55,42,76,90,52,57,41,77,38,84,40,6,33,35,32,36,27,59,72,62,46,24,40,38,35,40,32,56,37,80,94,72,77,24,24,32,44,33,41,34,41,70,89,70,52,78,69,44,74,48,60,77,35,46,72,84,43,50,60,56,53,54,49,41,36,61,73,64,39,75,91,36,52,67,60,47,21,58,81,64,75,40,78,67,86,76,86,128